Protein AF-A0A7X7IA18-F1 (afdb_monomer_lite)

Sequence (77 aa):
GKRKLQDVLVDLHVPAKERAHVPLVVCGERIVWVGGLVLAEEGRINDATAAIVRLSLERRQEGGSGDPVGEGRGGRG

Secondary structure (DSSP, 8-state):
----HHHHHHHTT--HHHHTT--EEEETTEEEEETTTEE-GGG---TT----------PPPPP--------------

Structure (mmCIF, N/CA/C/O backbone):
data_AF-A0A7X7IA18-F1
#
_entry.id   AF-A0A7X7IA18-F1
#
loop_
_atom_site.group_PDB
_atom_site.id
_atom_site.type_symbol
_atom_site.label_atom_id
_atom_site.label_alt_id
_atom_site.label_comp_id
_atom_site.label_asym_id
_atom_site.label_entity_id
_atom_site.label_seq_id
_atom_site.pdbx_PDB_ins_code
_atom_site.Cartn_x
_atom_site.Cartn_y
_atom_site.Cartn_z
_atom_site.occupancy
_atom_site.B_iso_or_equiv
_atom_site.auth_seq_id
_atom_site.auth_comp_id
_atom_site.auth_asym_id
_atom_site.auth_atom_id
_atom_site.pdbx_PDB_model_num
ATOM 1 N N . GLY A 1 1 ? -5.664 13.812 4.645 1.00 72.75 1 GLY A N 1
ATOM 2 C CA . GLY A 1 1 ? -6.176 14.565 3.475 1.00 72.75 1 GLY A CA 1
ATOM 3 C C . GLY A 1 1 ? -6.469 13.600 2.341 1.00 72.75 1 GLY A C 1
ATOM 4 O O . GLY A 1 1 ? -5.931 12.504 2.371 1.00 72.75 1 GLY A O 1
ATOM 5 N N . LYS A 1 2 ? -7.312 13.962 1.365 1.00 85.69 2 LYS A N 1
ATOM 6 C CA . LYS A 1 2 ? -7.623 13.094 0.212 1.00 85.69 2 LYS A CA 1
ATOM 7 C C . LYS A 1 2 ? -6.655 13.388 -0.939 1.00 85.69 2 LYS A C 1
ATOM 9 O O . LYS A 1 2 ? -6.422 14.555 -1.241 1.00 85.69 2 LYS A O 1
ATOM 14 N N . ARG A 1 3 ? -6.114 12.353 -1.581 1.00 91.25 3 ARG A N 1
ATOM 15 C CA . ARG A 1 3 ? -5.252 12.453 -2.772 1.00 91.25 3 ARG A CA 1
ATOM 16 C C . ARG A 1 3 ? -5.762 11.479 -3.832 1.00 91.25 3 ARG A C 1
ATOM 18 O O . ARG A 1 3 ? -6.278 10.419 -3.479 1.00 91.25 3 ARG A O 1
ATOM 25 N N . LYS A 1 4 ? -5.652 11.827 -5.117 1.00 94.75 4 LYS A N 1
ATOM 26 C CA . LYS A 1 4 ? -6.016 10.903 -6.198 1.00 94.75 4 LYS A CA 1
ATOM 27 C C . LYS A 1 4 ? -4.993 9.772 -6.267 1.00 94.75 4 LYS A C 1
ATOM 29 O O . LYS A 1 4 ? -3.797 10.007 -6.115 1.00 94.75 4 LYS A O 1
ATOM 34 N N . LEU A 1 5 ? -5.457 8.560 -6.566 1.00 95.69 5 LEU A N 1
ATOM 35 C CA . LEU A 1 5 ? -4.571 7.407 -6.741 1.00 95.69 5 LEU A CA 1
ATOM 36 C C . LEU A 1 5 ? -3.529 7.651 -7.842 1.00 95.69 5 LEU A C 1
ATOM 38 O O . LEU A 1 5 ? -2.370 7.289 -7.681 1.00 95.69 5 LEU A O 1
ATOM 42 N N . GLN A 1 6 ? -3.926 8.296 -8.942 1.00 95.38 6 GLN A N 1
ATOM 43 C CA . GLN A 1 6 ? -3.010 8.621 -10.035 1.00 95.38 6 GLN A CA 1
ATOM 44 C C . GLN A 1 6 ? -1.835 9.483 -9.562 1.00 95.38 6 GLN A C 1
ATOM 46 O O . GLN A 1 6 ? -0.701 9.171 -9.911 1.00 95.3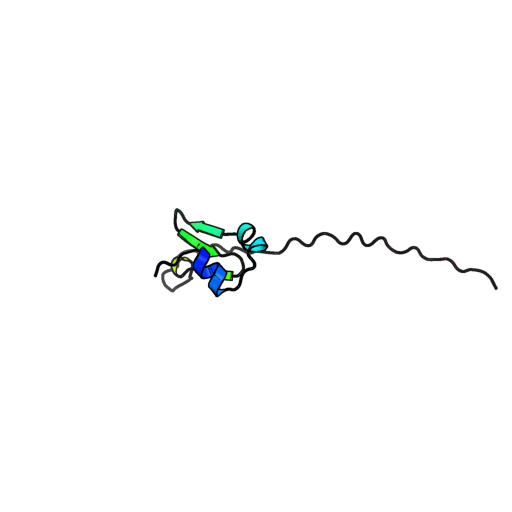8 6 GLN A O 1
ATOM 51 N N . ASP A 1 7 ? -2.100 10.508 -8.750 1.00 96.75 7 ASP A N 1
ATOM 52 C CA . ASP A 1 7 ? -1.058 11.392 -8.221 1.00 96.75 7 ASP A CA 1
ATOM 53 C C . ASP A 1 7 ? -0.090 10.594 -7.339 1.00 96.75 7 ASP A C 1
ATOM 55 O O . ASP A 1 7 ? 1.114 10.672 -7.531 1.00 96.75 7 ASP A O 1
ATOM 59 N N . VAL A 1 8 ? -0.607 9.720 -6.462 1.00 95.88 8 VAL A N 1
ATOM 60 C CA . VAL A 1 8 ? 0.223 8.816 -5.639 1.00 95.88 8 VAL A CA 1
ATOM 61 C C . VAL A 1 8 ? 1.139 7.946 -6.504 1.00 95.88 8 VAL A C 1
ATOM 63 O O . VAL A 1 8 ? 2.329 7.836 -6.229 1.00 95.88 8 VAL A O 1
ATOM 66 N N . LEU A 1 9 ? 0.602 7.315 -7.551 1.00 97.06 9 LEU A N 1
ATOM 67 C CA . LEU A 1 9 ? 1.380 6.430 -8.423 1.00 97.06 9 LEU A CA 1
ATOM 68 C C . 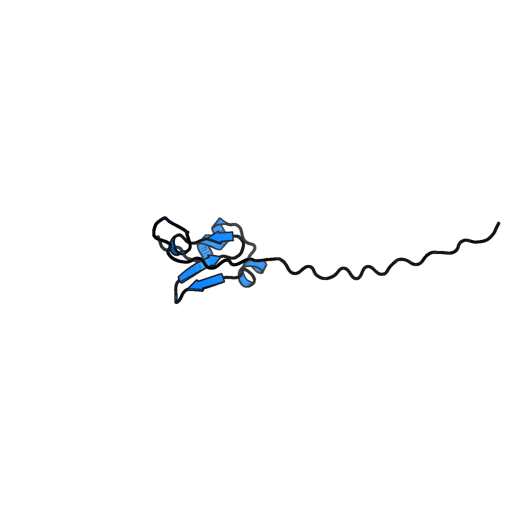LEU A 1 9 ? 2.415 7.194 -9.261 1.00 97.06 9 LEU A C 1
ATOM 70 O O . LEU A 1 9 ? 3.460 6.636 -9.592 1.00 97.06 9 LEU A O 1
ATOM 74 N N . VAL A 1 10 ? 2.134 8.450 -9.617 1.00 97.25 10 VAL A N 1
ATOM 75 C CA . VAL A 1 10 ? 3.092 9.335 -10.293 1.00 97.25 10 VAL A CA 1
ATOM 76 C C . VAL A 1 10 ? 4.198 9.759 -9.331 1.00 97.25 10 VAL A C 1
ATOM 78 O O . VAL A 1 10 ? 5.366 9.606 -9.676 1.00 97.25 10 VAL A O 1
ATOM 81 N N . ASP A 1 11 ? 3.847 10.202 -8.124 1.00 97.06 11 ASP A N 1
ATOM 82 C CA . ASP A 1 11 ? 4.797 10.629 -7.089 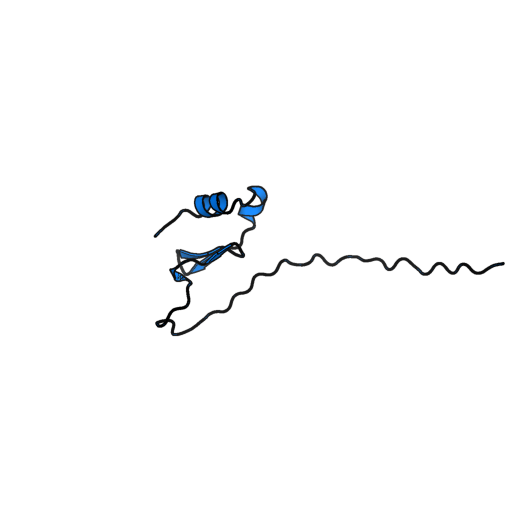1.00 97.06 11 ASP A CA 1
ATOM 83 C C . ASP A 1 11 ? 5.760 9.495 -6.704 1.00 97.06 11 ASP A C 1
ATOM 85 O O . ASP A 1 11 ? 6.954 9.709 -6.491 1.00 97.06 11 ASP A O 1
ATOM 89 N N . LEU A 1 12 ? 5.254 8.259 -6.659 1.00 96.75 12 LEU A N 1
ATOM 90 C CA . LEU A 1 12 ? 6.042 7.052 -6.392 1.00 96.75 12 LEU A CA 1
ATOM 91 C C . LEU A 1 12 ? 6.732 6.480 -7.640 1.00 96.75 12 LEU A C 1
ATOM 93 O O . LEU A 1 12 ? 7.329 5.410 -7.568 1.00 96.75 12 LEU A O 1
ATOM 97 N N . HIS A 1 13 ? 6.668 7.183 -8.774 1.00 97.25 13 HIS A N 1
ATOM 98 C CA . HIS A 1 13 ? 7.333 6.821 -10.028 1.00 97.25 13 HIS A CA 1
ATOM 99 C C . HIS A 1 13 ? 6.965 5.424 -10.551 1.00 97.25 13 HIS A C 1
ATOM 101 O O . HIS A 1 13 ? 7.771 4.749 -11.191 1.00 97.25 13 HIS A O 1
ATOM 107 N N . VAL A 1 14 ? 5.721 4.989 -10.330 1.00 96.94 14 VAL A N 1
ATOM 108 C CA . VAL A 1 14 ? 5.257 3.680 -10.800 1.00 96.94 14 VAL A CA 1
ATOM 109 C C . VAL A 1 14 ? 5.136 3.701 -12.330 1.00 96.94 14 VAL A C 1
ATOM 111 O O . VAL A 1 14 ? 4.409 4.555 -12.868 1.00 96.94 14 VAL A O 1
ATOM 114 N N . PRO A 1 15 ? 5.787 2.774 -13.059 1.00 96.50 15 PRO A N 1
ATOM 115 C CA . PRO A 1 15 ? 5.683 2.688 -14.513 1.00 96.50 15 PRO A CA 1
ATOM 116 C C . PRO A 1 15 ? 4.238 2.484 -14.973 1.00 96.50 15 PRO A C 1
ATOM 118 O O . PRO A 1 15 ? 3.508 1.682 -14.398 1.00 96.50 15 PRO A O 1
ATOM 121 N N . ALA A 1 16 ? 3.819 3.160 -16.049 1.00 94.88 16 ALA A N 1
ATOM 122 C CA . ALA A 1 16 ? 2.427 3.133 -16.520 1.00 94.88 16 ALA A CA 1
ATOM 123 C C . ALA A 1 16 ? 1.881 1.711 -16.750 1.00 94.88 16 ALA A C 1
ATOM 125 O O . ALA A 1 16 ? 0.752 1.422 -16.362 1.00 94.88 16 ALA A O 1
ATOM 126 N N . LYS A 1 17 ? 2.711 0.818 -17.306 1.00 95.38 17 LYS A N 1
ATOM 127 C CA . LYS A 1 17 ? 2.371 -0.594 -17.543 1.00 95.38 17 LYS A CA 1
ATOM 128 C C . LYS A 1 17 ? 2.117 -1.386 -16.253 1.00 95.38 17 LYS A C 1
ATOM 130 O O . LYS A 1 17 ? 1.372 -2.350 -16.272 1.00 95.38 17 LYS A O 1
ATOM 135 N N . GLU A 1 18 ? 2.722 -0.979 -15.138 1.00 93.62 18 GLU A N 1
ATOM 136 C CA . GLU A 1 18 ? 2.616 -1.673 -13.849 1.00 93.62 18 GLU A CA 1
ATOM 137 C C . GLU A 1 18 ? 1.459 -1.140 -13.007 1.00 93.62 18 GLU A C 1
ATOM 139 O O . GLU A 1 18 ? 0.907 -1.882 -12.201 1.00 93.62 18 GLU A O 1
ATOM 144 N N . ARG A 1 19 ? 1.029 0.113 -13.227 1.00 95.38 19 ARG A N 1
ATOM 145 C CA . ARG A 1 19 ? -0.052 0.760 -12.457 1.00 95.38 19 ARG A CA 1
ATOM 146 C C . ARG A 1 19 ? -1.348 -0.049 -12.446 1.00 95.38 19 ARG A C 1
ATOM 148 O O . ARG A 1 19 ? -2.006 -0.100 -11.415 1.00 95.38 19 ARG A O 1
ATOM 155 N N . ALA A 1 20 ? -1.692 -0.693 -13.562 1.00 94.19 20 ALA A N 1
ATOM 156 C CA . ALA A 1 20 ? -2.883 -1.540 -13.673 1.00 94.19 20 ALA A CA 1
ATOM 157 C C . ALA A 1 20 ? -2.787 -2.845 -12.857 1.00 94.19 20 ALA A C 1
ATOM 159 O O . ALA A 1 20 ? -3.803 -3.480 -12.592 1.00 94.19 20 ALA A O 1
ATOM 160 N N . HIS A 1 21 ? -1.577 -3.237 -12.455 1.00 94.12 21 HIS A N 1
ATOM 161 C CA . HIS A 1 21 ? -1.302 -4.453 -11.694 1.00 94.12 21 HIS A CA 1
ATOM 162 C C . HIS A 1 21 ? -1.020 -4.184 -10.212 1.00 94.12 21 HIS A C 1
ATOM 164 O 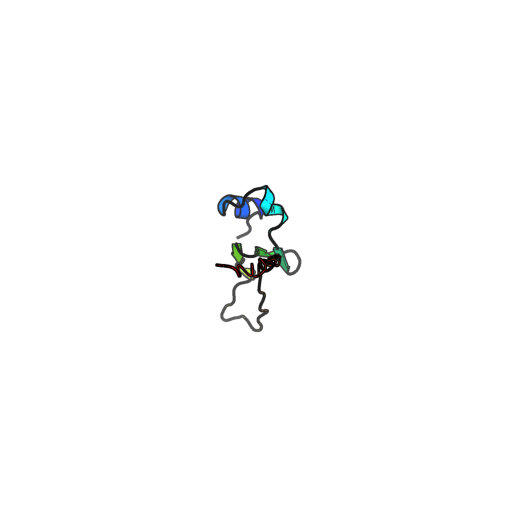O . HIS A 1 21 ? -0.813 -5.136 -9.462 1.00 94.12 21 HIS A O 1
ATOM 170 N N . VAL A 1 22 ? -1.015 -2.919 -9.776 1.00 95.50 22 VAL A N 1
ATOM 171 C CA . VAL A 1 22 ? -0.841 -2.564 -8.364 1.00 95.50 22 VAL A CA 1
ATOM 172 C C . VAL A 1 22 ? -2.106 -2.955 -7.591 1.00 95.50 22 VAL A C 1
ATOM 174 O O . VAL A 1 22 ? -3.171 -2.391 -7.856 1.00 95.50 22 VAL A O 1
ATOM 177 N N . PRO A 1 23 ? -2.029 -3.882 -6.618 1.00 96.25 23 PRO A N 1
ATOM 178 C CA . PRO A 1 23 ? -3.191 -4.261 -5.824 1.00 96.25 23 PRO A CA 1
ATOM 179 C C . PRO A 1 23 ? -3.666 -3.099 -4.953 1.00 96.25 23 PRO A C 1
ATOM 181 O O . PRO A 1 23 ? -2.857 -2.395 -4.346 1.00 96.25 23 PRO A O 1
ATOM 184 N N . LEU A 1 24 ? -4.980 -2.928 -4.836 1.00 96.56 24 LEU A N 1
ATOM 185 C CA . LEU A 1 24 ? -5.592 -1.953 -3.936 1.00 96.56 24 LEU A CA 1
ATOM 186 C C . LEU A 1 24 ? -6.410 -2.690 -2.885 1.00 96.56 24 LEU A C 1
ATOM 188 O O . LEU A 1 24 ? -7.267 -3.504 -3.225 1.00 96.56 24 LEU A O 1
ATOM 192 N N . VAL A 1 25 ? -6.182 -2.371 -1.614 1.00 96.62 25 VAL A N 1
ATOM 193 C CA . VAL A 1 25 ? -7.064 -2.808 -0.531 1.00 96.62 25 VAL A CA 1
ATOM 194 C C . VAL A 1 25 ? -8.007 -1.672 -0.191 1.00 96.62 25 VAL A C 1
ATOM 196 O O . VAL A 1 25 ? -7.578 -0.554 0.107 1.00 96.62 25 VAL A O 1
ATOM 199 N N . VAL A 1 26 ? -9.299 -1.976 -0.244 1.00 95.75 26 VAL A N 1
ATOM 200 C CA . VAL A 1 26 ? -10.382 -1.009 -0.091 1.00 95.75 26 VAL A CA 1
ATOM 201 C C . VAL A 1 26 ? -11.269 -1.424 1.081 1.00 95.75 26 VAL A C 1
ATOM 203 O O . VAL A 1 26 ? -11.637 -2.589 1.206 1.00 95.75 26 VAL A O 1
ATOM 206 N N . CYS A 1 27 ? -11.614 -0.463 1.935 1.00 92.81 27 CYS A N 1
ATOM 207 C CA . CYS A 1 27 ? -12.621 -0.596 2.980 1.00 92.81 27 CYS A CA 1
ATOM 208 C C . CYS A 1 27 ? -13.795 0.332 2.636 1.00 92.81 27 CYS A C 1
ATOM 210 O O . CYS A 1 27 ? -13.672 1.560 2.704 1.00 92.81 27 CYS A O 1
ATOM 212 N N . GLY A 1 28 ? -14.914 -0.251 2.198 1.00 92.62 28 GLY A N 1
ATOM 213 C CA . GLY A 1 28 ? -16.032 0.503 1.626 1.00 92.62 28 GLY A CA 1
ATOM 214 C C . GLY A 1 28 ? -15.601 1.258 0.367 1.00 92.62 28 GLY A C 1
ATOM 215 O O . GLY A 1 28 ? -15.202 0.646 -0.616 1.00 92.62 28 GLY A O 1
ATOM 216 N N . GLU A 1 29 ? -15.640 2.589 0.414 1.00 91.81 29 GLU A N 1
ATOM 217 C CA . GLU A 1 29 ? -15.232 3.468 -0.695 1.00 91.81 29 GLU A CA 1
ATOM 218 C C . GLU A 1 29 ? -13.811 4.042 -0.532 1.00 91.81 29 GLU A C 1
ATOM 220 O O . GLU A 1 29 ? -13.387 4.905 -1.302 1.00 91.81 29 GLU A O 1
ATOM 225 N N . ARG A 1 30 ? -13.062 3.617 0.497 1.00 92.69 30 ARG A N 1
ATOM 226 C CA . ARG A 1 30 ? -11.738 4.171 0.819 1.00 92.69 30 ARG A CA 1
ATOM 227 C C . ARG A 1 30 ? -10.631 3.169 0.544 1.00 92.69 30 ARG A C 1
ATOM 229 O O . ARG A 1 30 ? -10.671 2.050 1.045 1.00 92.69 30 ARG A O 1
ATOM 236 N N . ILE A 1 31 ? -9.602 3.595 -0.184 1.00 95.19 31 ILE A N 1
ATOM 237 C CA . ILE A 1 31 ? -8.360 2.828 -0.323 1.00 95.19 31 ILE A CA 1
ATOM 238 C C . ILE A 1 31 ? -7.575 2.965 0.983 1.00 95.19 31 ILE A C 1
ATOM 240 O O . ILE A 1 31 ? -7.214 4.076 1.367 1.00 95.19 31 ILE A O 1
ATOM 244 N N . VAL A 1 32 ? -7.311 1.843 1.651 1.00 95.44 32 VAL A N 1
ATOM 245 C CA . VAL A 1 32 ? -6.556 1.798 2.915 1.00 95.44 32 VAL A CA 1
ATOM 246 C C . VAL A 1 32 ? -5.103 1.380 2.711 1.00 95.44 32 VAL A C 1
ATOM 248 O O . VAL A 1 32 ? -4.241 1.746 3.507 1.00 95.44 32 VAL A O 1
ATOM 251 N N . TRP A 1 33 ? -4.807 0.666 1.623 1.00 96.56 33 TRP A N 1
ATOM 252 C CA . TRP A 1 33 ? -3.451 0.273 1.252 1.00 96.56 33 TRP A CA 1
ATOM 253 C C . TRP A 1 33 ? -3.312 0.196 -0.268 1.00 96.56 33 TRP A C 1
ATOM 255 O O . TRP A 1 33 ? -4.094 -0.473 -0.945 1.00 96.56 33 TRP A O 1
ATOM 265 N N . VAL A 1 34 ? -2.295 0.870 -0.796 1.00 96.88 34 VAL A N 1
ATOM 266 C CA . VAL A 1 34 ? -1.784 0.655 -2.148 1.00 96.88 34 VAL A CA 1
ATOM 267 C C . VAL A 1 34 ? -0.657 -0.368 -2.027 1.00 96.88 34 VAL A C 1
ATOM 269 O O . VAL A 1 34 ? 0.391 -0.077 -1.443 1.00 96.88 34 VAL A O 1
ATOM 272 N N . GLY A 1 35 ? -0.905 -1.579 -2.525 1.00 96.44 35 GLY A N 1
ATOM 273 C CA . GLY A 1 35 ? -0.094 -2.771 -2.299 1.00 96.44 35 GLY A CA 1
ATOM 274 C C . GLY A 1 35 ? 1.384 -2.555 -2.604 1.00 96.44 35 GLY A C 1
ATOM 275 O O . GLY A 1 35 ? 1.744 -2.171 -3.712 1.00 96.44 35 GLY A O 1
ATOM 276 N N . GLY A 1 36 ? 2.237 -2.795 -1.605 1.00 94.94 36 GLY A N 1
ATOM 277 C CA . GLY A 1 36 ? 3.690 -2.628 -1.721 1.00 94.94 36 GLY A CA 1
ATOM 278 C C . GLY A 1 36 ? 4.182 -1.178 -1.836 1.00 94.94 36 GLY A C 1
ATOM 279 O O . GLY A 1 36 ? 5.381 -0.979 -1.996 1.00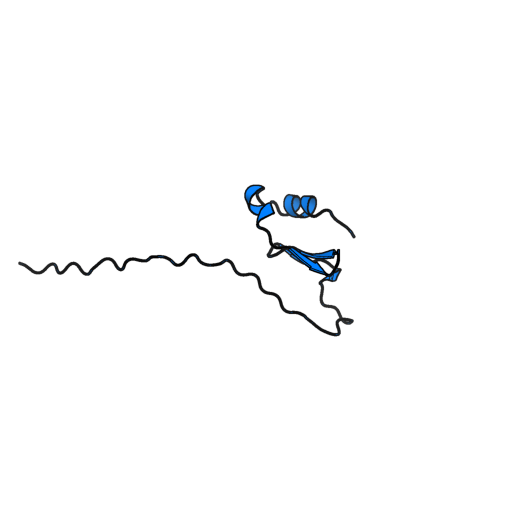 94.94 36 GLY A O 1
ATOM 280 N N . LEU A 1 37 ? 3.294 -0.179 -1.748 1.00 95.75 37 LEU A N 1
ATOM 281 C CA . LEU A 1 37 ? 3.621 1.227 -1.997 1.00 95.75 37 LEU A CA 1
ATOM 282 C C . LEU A 1 37 ? 3.343 2.131 -0.792 1.00 95.75 37 LEU A C 1
ATOM 284 O O . LEU A 1 37 ? 4.265 2.742 -0.260 1.00 95.75 37 LEU A O 1
ATOM 288 N N . VAL A 1 38 ? 2.086 2.248 -0.352 1.00 95.31 38 VAL A N 1
ATOM 289 C CA . VAL A 1 38 ? 1.729 3.185 0.727 1.00 95.31 38 VAL A CA 1
ATOM 290 C C . VAL A 1 38 ? 0.476 2.761 1.484 1.00 95.31 38 VAL A C 1
ATOM 292 O O . VAL A 1 38 ? -0.506 2.318 0.889 1.00 95.31 38 VAL A O 1
ATOM 295 N N . LEU A 1 39 ? 0.504 2.925 2.807 1.00 95.19 39 LEU A N 1
ATOM 296 C CA . LEU A 1 39 ? -0.645 2.758 3.696 1.00 95.19 39 LEU A CA 1
ATOM 297 C C . LEU A 1 39 ? -1.335 4.114 3.913 1.00 95.19 39 LEU A C 1
ATOM 299 O O . LEU A 1 39 ? -0.662 5.106 4.198 1.00 95.19 39 LEU A O 1
ATOM 303 N N . ALA A 1 40 ? -2.662 4.159 3.787 1.00 93.94 40 ALA A N 1
ATOM 304 C CA . ALA A 1 40 ? -3.436 5.360 4.088 1.00 93.94 40 ALA A CA 1
ATOM 305 C C . ALA A 1 40 ? -3.457 5.635 5.599 1.00 93.94 40 ALA A C 1
ATOM 307 O O . ALA A 1 40 ? -3.297 4.722 6.409 1.00 93.94 40 ALA A O 1
ATOM 308 N N . GLU A 1 41 ? -3.706 6.886 5.985 1.00 91.38 41 GLU A N 1
ATOM 309 C CA . GLU A 1 41 ? -3.827 7.272 7.398 1.00 91.38 41 GLU A CA 1
ATOM 310 C C . GLU A 1 41 ? -4.930 6.473 8.107 1.00 91.38 41 GLU A C 1
ATOM 312 O O . GLU A 1 41 ? -4.740 6.007 9.225 1.00 91.38 41 GLU A O 1
ATOM 317 N N . GLU A 1 42 ? -6.052 6.229 7.427 1.00 86.31 42 GLU A N 1
ATOM 318 C CA . GLU A 1 42 ? -7.176 5.433 7.927 1.00 86.31 42 GLU A CA 1
ATOM 319 C C . GLU A 1 42 ? -6.826 3.957 8.170 1.00 86.31 42 GLU A C 1
ATOM 321 O O . GLU A 1 42 ? -7.541 3.276 8.900 1.00 86.31 42 GLU A O 1
ATOM 326 N N . GLY A 1 43 ? -5.754 3.455 7.551 1.00 85.81 43 GLY A N 1
ATOM 327 C CA . GLY A 1 43 ? -5.256 2.094 7.745 1.00 85.81 43 GLY A CA 1
ATOM 328 C C . GLY A 1 43 ? -4.212 1.967 8.857 1.00 85.81 43 GLY A C 1
ATOM 329 O O . GLY A 1 43 ? -3.760 0.855 9.127 1.00 85.81 43 GLY A O 1
ATOM 330 N N . ARG A 1 44 ? -3.784 3.073 9.481 1.00 90.44 44 ARG A N 1
ATOM 331 C CA . ARG A 1 44 ? -2.743 3.044 10.515 1.00 90.44 44 ARG A CA 1
ATOM 332 C C . ARG A 1 44 ? -3.275 2.505 11.834 1.00 90.44 44 ARG A C 1
ATOM 334 O O . ARG A 1 44 ? -4.343 2.889 12.300 1.00 90.44 44 ARG A O 1
ATOM 341 N N . ILE A 1 45 ? -2.452 1.677 12.466 1.00 92.75 45 ILE A N 1
A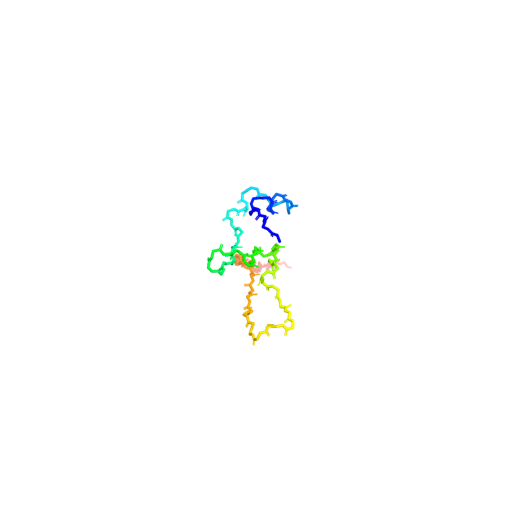TOM 342 C CA . ILE A 1 45 ? -2.660 1.233 13.841 1.00 92.75 45 ILE A CA 1
ATOM 343 C C . ILE A 1 45 ? -2.286 2.392 14.769 1.00 92.75 45 ILE A C 1
ATOM 345 O O . ILE A 1 45 ? -1.229 3.003 14.620 1.00 92.75 45 ILE A O 1
ATOM 349 N N . ASN A 1 46 ? -3.169 2.690 15.710 1.00 93.00 46 ASN A N 1
ATOM 350 C CA . ASN A 1 46 ? -3.013 3.721 16.731 1.00 93.00 46 ASN A CA 1
ATOM 351 C C . ASN A 1 46 ? -3.599 3.237 18.067 1.00 93.00 46 ASN A C 1
ATOM 353 O O . ASN A 1 46 ? -4.189 2.159 18.133 1.00 93.00 46 ASN A O 1
ATOM 357 N N . ASP A 1 47 ? -3.493 4.056 19.111 1.00 94.75 47 ASP A N 1
ATOM 358 C CA . ASP A 1 47 ? -3.931 3.704 20.470 1.00 94.75 47 ASP A CA 1
ATOM 359 C C . ASP A 1 47 ? -5.435 3.391 20.588 1.00 94.75 47 ASP A C 1
ATOM 361 O O . ASP A 1 47 ? -5.855 2.707 21.516 1.00 94.75 47 ASP A O 1
ATOM 365 N N . ALA A 1 48 ? -6.259 3.847 19.638 1.00 93.19 48 ALA A N 1
ATOM 366 C CA . ALA A 1 48 ? -7.690 3.548 19.585 1.00 93.19 48 ALA A CA 1
ATOM 367 C C . ALA A 1 48 ? -8.019 2.263 18.794 1.00 93.19 48 ALA A C 1
ATOM 369 O O . ALA A 1 48 ? -9.190 1.912 18.631 1.00 93.19 48 ALA A O 1
ATOM 370 N N . THR A 1 49 ? -7.015 1.555 18.269 1.00 94.06 49 THR A N 1
ATOM 371 C CA . THR A 1 49 ? -7.218 0.355 17.447 1.00 94.06 49 THR A CA 1
ATOM 372 C C . THR A 1 49 ? -7.603 -0.841 18.317 1.00 94.06 49 THR A C 1
ATOM 374 O O . THR A 1 49 ? -6.772 -1.397 19.027 1.00 94.06 49 THR A O 1
ATOM 377 N N . ALA A 1 50 ? -8.864 -1.274 18.229 1.00 95.12 50 ALA A N 1
ATOM 378 C CA . ALA A 1 50 ? -9.386 -2.405 19.005 1.00 95.12 50 ALA A CA 1
ATOM 379 C C . ALA A 1 50 ? -9.126 -3.782 18.361 1.00 95.12 50 ALA A C 1
ATOM 381 O O . ALA A 1 50 ? -9.134 -4.801 19.048 1.00 95.12 50 ALA A O 1
ATOM 382 N N . ALA A 1 51 ? -8.922 -3.827 17.043 1.00 94.00 51 ALA A N 1
ATOM 383 C CA . ALA A 1 51 ? -8.674 -5.056 16.296 1.00 94.00 51 ALA A CA 1
ATOM 384 C C . ALA A 1 51 ? -7.814 -4.778 15.060 1.00 94.00 51 ALA A C 1
ATOM 386 O O . ALA A 1 51 ? -7.863 -3.687 14.491 1.00 94.00 51 ALA A O 1
ATOM 387 N N . ILE A 1 52 ? -7.040 -5.780 14.638 1.00 94.12 52 ILE A N 1
ATOM 388 C CA . ILE A 1 52 ? -6.094 -5.671 13.524 1.00 94.12 52 ILE A CA 1
ATOM 389 C C . ILE A 1 52 ? -6.368 -6.781 12.511 1.00 94.12 52 ILE A C 1
ATOM 391 O O . ILE A 1 52 ? -6.561 -7.940 12.875 1.00 94.12 52 ILE A O 1
ATOM 395 N N . VAL A 1 53 ? -6.309 -6.427 11.228 1.00 93.12 53 VAL A N 1
ATOM 396 C CA . VAL A 1 53 ? -6.242 -7.379 10.115 1.00 93.12 53 VAL A CA 1
ATOM 397 C C . VAL A 1 53 ? -4.826 -7.350 9.551 1.00 93.12 53 VAL A C 1
ATOM 399 O O . VAL A 1 53 ? -4.339 -6.296 9.147 1.00 93.12 53 VAL A O 1
ATOM 402 N N . ARG A 1 54 ? -4.154 -8.506 9.515 1.00 94.94 54 ARG A N 1
ATOM 403 C CA . ARG A 1 54 ? -2.814 -8.632 8.927 1.00 94.94 54 ARG A CA 1
ATOM 404 C C . ARG A 1 54 ? -2.923 -9.091 7.477 1.00 94.94 54 ARG A C 1
ATOM 406 O O . ARG A 1 54 ? -3.365 -10.207 7.221 1.00 94.94 54 ARG A O 1
ATOM 413 N N . LEU A 1 55 ? -2.482 -8.243 6.553 1.00 95.19 55 LEU A N 1
ATOM 414 C CA . LEU A 1 55 ? -2.399 -8.546 5.125 1.00 95.19 55 LEU A CA 1
ATOM 415 C C . LEU A 1 55 ? -0.933 -8.612 4.694 1.00 95.19 55 LEU A C 1
ATOM 417 O O . LEU A 1 55 ? -0.094 -7.869 5.203 1.00 95.19 55 LEU A O 1
ATOM 421 N N . SER A 1 56 ? -0.637 -9.485 3.738 1.00 94.94 56 SER A N 1
ATOM 422 C CA . SER A 1 56 ? 0.693 -9.643 3.151 1.00 94.94 56 SER A CA 1
ATOM 423 C C . SER A 1 56 ? 0.559 -9.712 1.635 1.00 94.94 56 SER A C 1
ATOM 425 O O . SER A 1 56 ? -0.400 -10.287 1.121 1.00 94.94 56 SER A O 1
ATOM 427 N N . LEU A 1 57 ? 1.502 -9.095 0.926 1.00 94.81 57 LEU A N 1
ATOM 428 C CA . LEU A 1 57 ? 1.582 -9.129 -0.529 1.00 94.81 57 LEU A CA 1
ATOM 429 C C . LEU A 1 57 ? 2.941 -9.697 -0.919 1.00 94.81 57 LEU A C 1
ATOM 431 O O . LEU A 1 57 ? 3.974 -9.149 -0.543 1.00 94.81 57 LEU A O 1
ATOM 435 N N . GLU A 1 58 ? 2.920 -10.771 -1.696 1.00 93.25 58 GLU A N 1
ATOM 436 C CA . GLU A 1 58 ? 4.112 -11.460 -2.174 1.00 93.25 58 GLU A CA 1
ATOM 437 C C . GLU A 1 58 ? 4.063 -11.557 -3.698 1.00 93.25 58 GLU A C 1
ATOM 439 O O . GLU A 1 58 ? 3.004 -11.782 -4.293 1.00 93.25 58 GLU A O 1
ATOM 444 N N . ARG A 1 59 ? 5.217 -11.392 -4.352 1.00 86.19 59 ARG A N 1
ATOM 445 C CA . ARG A 1 59 ? 5.329 -11.675 -5.783 1.00 86.19 59 ARG A CA 1
ATOM 446 C C . ARG A 1 59 ? 5.290 -13.189 -5.962 1.00 86.19 59 ARG A C 1
ATOM 448 O O . ARG A 1 59 ? 6.112 -13.899 -5.389 1.00 86.19 59 ARG A O 1
ATOM 455 N N . ARG A 1 60 ? 4.374 -13.675 -6.803 1.00 83.56 60 ARG A N 1
ATOM 456 C CA . ARG A 1 60 ? 4.385 -15.076 -7.227 1.00 83.56 60 ARG A CA 1
ATOM 457 C C . ARG A 1 60 ? 5.704 -15.343 -7.946 1.00 83.56 60 ARG A C 1
ATOM 459 O O . ARG A 1 60 ? 5.987 -14.699 -8.952 1.00 83.56 60 ARG A O 1
ATOM 466 N N . GLN A 1 61 ? 6.514 -16.250 -7.418 1.00 76.94 61 GLN A N 1
ATOM 467 C CA . GLN A 1 61 ? 7.682 -16.721 -8.148 1.00 76.94 61 GLN A CA 1
ATOM 468 C C . GLN A 1 61 ? 7.181 -17.659 -9.245 1.00 76.94 61 GLN A C 1
ATOM 470 O O . GLN A 1 61 ? 6.502 -18.647 -8.959 1.00 76.94 61 GLN A O 1
ATOM 475 N N . GLU A 1 62 ? 7.445 -17.315 -10.500 1.00 64.44 62 GLU A N 1
ATOM 476 C CA . GLU A 1 62 ? 7.278 -18.255 -11.603 1.00 64.44 62 GLU A CA 1
ATOM 477 C C . GLU A 1 62 ? 8.329 -19.345 -11.399 1.00 64.44 62 GLU A C 1
ATOM 479 O O . GLU A 1 62 ? 9.524 -19.059 -11.322 1.00 64.44 62 GLU A O 1
ATOM 484 N N . GLY A 1 63 ? 7.869 -20.580 -11.179 1.00 56.94 63 GLY A N 1
ATOM 485 C CA . GLY A 1 63 ? 8.743 -21.712 -10.910 1.00 56.94 63 GLY A CA 1
ATOM 486 C C . GLY A 1 63 ? 9.767 -21.837 -12.029 1.00 56.94 63 GLY A C 1
ATOM 487 O O . GLY A 1 63 ? 9.396 -22.032 -13.184 1.00 56.94 63 GLY A O 1
ATOM 488 N N . GLY A 1 64 ? 11.048 -21.708 -11.686 1.00 57.25 64 GLY A N 1
ATOM 489 C CA . GLY A 1 64 ? 12.121 -22.018 -12.613 1.00 57.25 64 GLY A CA 1
ATOM 490 C C . GLY A 1 64 ? 11.975 -23.472 -13.036 1.00 57.25 64 GLY A C 1
ATOM 491 O O . GLY A 1 64 ? 12.189 -24.375 -12.228 1.00 57.25 64 GLY A O 1
ATOM 492 N N . SER A 1 65 ? 11.610 -23.706 -14.294 1.00 60.91 65 SER A N 1
ATOM 493 C CA . SER A 1 65 ? 11.853 -24.981 -14.956 1.00 60.91 65 SER A CA 1
ATOM 494 C C . SER A 1 65 ? 13.366 -25.113 -15.134 1.00 60.91 65 SER A C 1
ATOM 496 O O . SER A 1 65 ? 13.919 -24.839 -16.197 1.00 60.91 65 SER A O 1
ATOM 498 N N . GLY A 1 66 ? 14.062 -25.419 -14.042 1.00 56.56 66 GLY A N 1
ATOM 499 C CA . GLY A 1 66 ? 15.419 -25.921 -14.102 1.00 56.56 66 GLY A CA 1
ATOM 500 C C . GLY A 1 66 ? 15.328 -27.359 -14.573 1.00 56.56 66 GLY A C 1
ATOM 501 O O . GLY A 1 66 ? 15.108 -28.249 -13.757 1.00 56.56 66 GLY A O 1
ATOM 502 N N . ASP A 1 67 ? 15.466 -27.584 -15.877 1.00 62.22 67 ASP A N 1
ATOM 503 C CA . ASP A 1 67 ? 15.867 -28.904 -16.346 1.00 62.22 67 ASP A CA 1
ATOM 504 C C . ASP A 1 67 ? 17.225 -29.215 -15.692 1.00 62.22 67 ASP A C 1
ATOM 506 O O . ASP A 1 67 ? 18.171 -28.433 -15.855 1.00 62.22 67 ASP A O 1
ATOM 510 N N . PRO A 1 68 ? 17.365 -30.309 -14.921 1.00 59.66 68 PRO A N 1
ATOM 511 C CA . PRO A 1 68 ? 18.678 -30.740 -14.483 1.00 59.66 68 PRO A CA 1
ATOM 512 C C . PRO A 1 68 ? 19.455 -31.162 -15.733 1.00 59.66 68 PRO A C 1
ATOM 514 O O . PRO A 1 68 ? 19.132 -32.159 -16.379 1.00 59.66 68 PRO A O 1
ATOM 517 N N . VAL A 1 69 ? 20.470 -30.373 -16.095 1.00 61.69 69 VAL A N 1
ATOM 518 C CA . VAL A 1 69 ? 21.446 -30.731 -17.128 1.00 61.69 69 VAL A CA 1
ATOM 519 C C . VAL A 1 69 ? 22.036 -32.086 -16.749 1.00 61.69 69 VAL A C 1
ATOM 521 O O . VAL A 1 69 ? 22.668 -32.231 -15.703 1.00 61.69 69 VAL A O 1
ATOM 524 N N . GLY A 1 70 ? 21.757 -33.083 -17.588 1.00 53.88 70 GLY A N 1
ATOM 525 C CA . GLY A 1 70 ? 22.133 -34.470 -17.368 1.00 53.88 70 GLY A CA 1
ATOM 526 C C . GLY A 1 70 ? 23.634 -34.648 -17.157 1.00 53.88 70 GLY A C 1
ATOM 527 O O . GLY A 1 70 ? 24.459 -34.049 -17.848 1.00 53.88 70 GLY A O 1
ATOM 528 N N . GLU A 1 71 ? 23.972 -35.525 -16.214 1.00 56.16 71 GLU A N 1
ATOM 529 C CA . GLU A 1 71 ? 25.305 -36.094 -16.054 1.00 56.16 71 GLU A CA 1
ATOM 530 C C . GLU A 1 71 ? 25.780 -36.710 -17.377 1.00 56.16 71 GLU A C 1
ATOM 532 O O . GLU A 1 71 ? 25.380 -37.807 -17.779 1.00 56.16 71 GLU A O 1
ATOM 537 N N . GLY A 1 72 ? 26.686 -36.011 -18.055 1.00 54.44 72 GLY A N 1
ATOM 538 C CA . GLY A 1 72 ? 27.490 -36.585 -19.119 1.00 54.44 72 GLY A CA 1
ATOM 539 C C . GLY A 1 72 ? 28.500 -37.560 -18.524 1.00 54.44 72 GLY A C 1
ATOM 540 O O . GLY A 1 72 ? 29.571 -37.157 -18.074 1.00 54.44 72 GLY A O 1
ATOM 541 N N . ARG A 1 73 ? 28.183 -38.860 -18.555 1.00 60.78 73 ARG A N 1
ATOM 542 C CA . ARG A 1 73 ? 29.175 -39.935 -18.412 1.00 60.78 73 ARG A CA 1
ATOM 543 C C . ARG A 1 73 ? 30.201 -39.835 -19.545 1.00 60.78 73 ARG A C 1
ATOM 545 O O . ARG A 1 73 ? 30.026 -40.420 -20.609 1.00 60.78 73 ARG A O 1
ATOM 552 N N . GLY A 1 74 ? 31.295 -39.129 -19.293 1.00 51.66 74 GLY A N 1
ATOM 553 C CA . GLY A 1 74 ? 32.516 -39.185 -20.089 1.00 51.66 74 GLY A CA 1
ATOM 554 C C . GLY A 1 74 ? 33.435 -40.292 -19.587 1.00 51.66 74 GLY A C 1
ATOM 555 O O . GLY A 1 74 ? 34.468 -40.016 -18.993 1.00 51.66 74 GLY A O 1
ATOM 556 N N . GLY A 1 75 ? 33.045 -41.551 -19.791 1.00 55.19 75 GLY A N 1
ATOM 557 C CA . GLY A 1 75 ? 33.986 -42.665 -19.726 1.00 55.19 75 GLY A CA 1
ATOM 558 C C . GLY A 1 75 ? 34.667 -42.835 -21.081 1.00 55.19 75 GLY A C 1
ATOM 559 O O . GLY A 1 75 ? 33.963 -43.015 -22.076 1.00 55.19 75 GLY A O 1
ATOM 560 N N . ARG A 1 76 ? 36.005 -42.775 -21.103 1.00 56.28 76 ARG A N 1
ATOM 561 C CA . ARG A 1 76 ? 36.950 -43.565 -21.926 1.00 56.28 76 ARG A CA 1
ATOM 562 C C . ARG A 1 76 ? 38.299 -42.848 -22.029 1.00 56.28 76 ARG A C 1
ATOM 564 O O . ARG A 1 76 ? 38.335 -41.670 -22.373 1.00 56.28 76 ARG A O 1
ATOM 571 N N . GLY A 1 77 ? 39.372 -43.607 -21.815 1.00 48.81 77 GLY A N 1
ATOM 572 C CA . GLY A 1 77 ? 40.761 -43.210 -22.027 1.00 48.81 77 GLY A CA 1
ATOM 573 C C . GLY A 1 77 ? 41.670 -43.937 -21.067 1.00 48.81 77 GLY A C 1
ATOM 574 O O . GLY A 1 77 ? 42.156 -43.255 -20.146 1.00 48.81 77 GLY A O 1
#

Foldseek 3Di:
DDDDPVVQCVVQVPDPVCSVVFDFDDDVPDTQDRHPRDGDPVVDDDPPDPDDDDDDDDDDDPDPPPPPPDDDPPDDD

Radius of gyration: 22.3 Å; chains: 1; bounding box: 57×58×42 Å

pLDDT: mean 85.92, std 15.32, range [48.81, 97.25]